Protein AF-A0A661V595-F1 (afdb_monomer_lite)

Sequence (35 aa):
HEQARVEPDTVVEVVQEGYRLGDRLLRPARVVVAT

Structure (mmCIF, N/CA/C/O backbone):
data_AF-A0A661V595-F1
#
_entry.id   AF-A0A661V595-F1
#
loop_
_atom_site.group_PDB
_atom_site.id
_atom_site.type_symbol
_atom_site.label_atom_id
_atom_site.label_alt_id
_atom_site.label_comp_id
_atom_site.label_asym_id
_atom_site.label_entity_id
_atom_site.label_seq_id
_atom_site.pdbx_PDB_ins_code
_atom_site.Cartn_x
_atom_site.Cartn_y
_atom_site.Cartn_z
_atom_site.occupancy
_atom_site.B_iso_or_equiv
_atom_site.auth_seq_id
_atom_site.auth_comp_id
_atom_site.auth_asym_id
_atom_site.auth_atom_id
_atom_site.pdbx_PDB_model_num
ATOM 1 N N . HIS A 1 1 ? 24.604 -6.552 -11.136 1.00 40.91 1 HIS A N 1
ATOM 2 C CA . HIS A 1 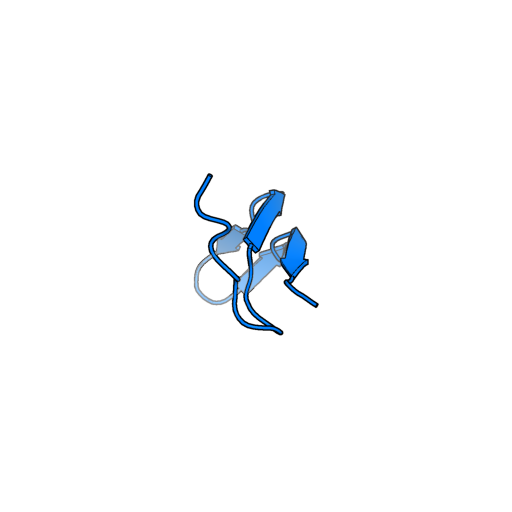1 ? 23.565 -5.734 -10.484 1.00 40.91 1 HIS A CA 1
ATOM 3 C C . HIS A 1 1 ? 22.223 -6.296 -10.903 1.00 40.91 1 HIS A C 1
ATOM 5 O O . HIS A 1 1 ? 21.868 -6.178 -12.067 1.00 40.91 1 HIS A O 1
ATOM 11 N N . GLU A 1 2 ? 21.557 -7.017 -10.008 1.00 52.50 2 GLU A N 1
ATOM 12 C CA . GLU A 1 2 ? 20.272 -7.656 -10.293 1.00 52.50 2 GLU A CA 1
ATOM 13 C C . GLU A 1 2 ? 19.176 -6.592 -10.220 1.00 52.50 2 GLU A C 1
ATOM 15 O O . GLU A 1 2 ? 18.872 -6.069 -9.150 1.00 52.50 2 GLU A O 1
ATOM 20 N N . GLN A 1 3 ? 18.646 -6.196 -11.3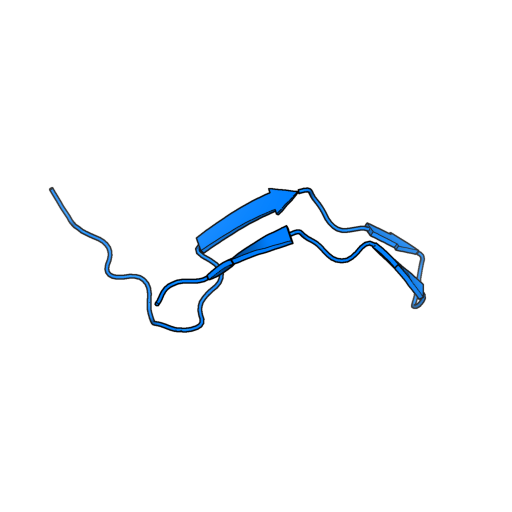75 1.00 56.66 3 GLN A N 1
ATOM 21 C CA . GLN A 1 3 ? 17.449 -5.368 -11.420 1.00 56.66 3 GLN A CA 1
ATOM 22 C C . GLN A 1 3 ? 16.268 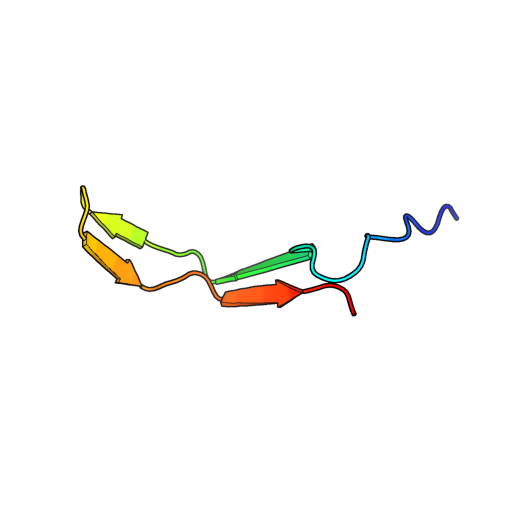-6.293 -11.142 1.00 56.66 3 GLN A C 1
ATOM 24 O O . GLN A 1 3 ? 15.792 -6.973 -12.050 1.00 56.66 3 GLN A O 1
ATOM 29 N N . ALA A 1 4 ? 15.823 -6.345 -9.887 1.00 64.12 4 ALA A N 1
ATOM 30 C CA . ALA A 1 4 ? 14.537 -6.937 -9.557 1.00 64.12 4 ALA A CA 1
ATOM 31 C C . ALA A 1 4 ? 13.464 -6.141 -10.314 1.00 64.12 4 ALA A C 1
ATOM 33 O O . ALA A 1 4 ? 13.125 -5.020 -9.936 1.00 64.12 4 ALA A O 1
ATOM 34 N N 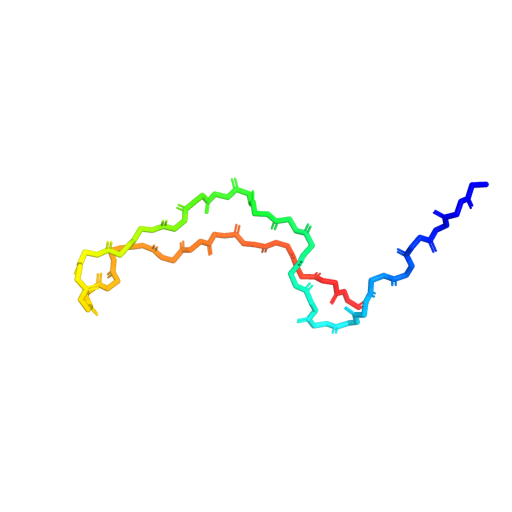. ARG A 1 5 ? 13.000 -6.676 -11.450 1.00 70.75 5 ARG A N 1
ATOM 35 C CA . ARG A 1 5 ? 11.817 -6.157 -12.135 1.00 70.75 5 ARG A CA 1
ATOM 36 C C . ARG A 1 5 ? 10.650 -6.379 -11.188 1.00 70.75 5 ARG A C 1
ATOM 38 O O . ARG A 1 5 ? 10.313 -7.517 -10.881 1.00 70.75 5 ARG A O 1
ATOM 45 N N . VAL A 1 6 ? 10.113 -5.285 -10.673 1.00 81.88 6 VAL A N 1
ATOM 46 C CA . VAL A 1 6 ? 8.870 -5.303 -9.912 1.00 81.88 6 VAL A CA 1
ATOM 47 C C . VAL A 1 6 ? 7.742 -5.408 -10.926 1.00 81.88 6 VAL A C 1
ATOM 49 O O . VAL A 1 6 ? 7.777 -4.726 -11.950 1.00 81.88 6 VAL A O 1
ATOM 52 N N . GLU A 1 7 ? 6.784 -6.289 -10.660 1.00 85.44 7 GLU A N 1
ATOM 53 C CA . GLU A 1 7 ? 5.633 -6.462 -11.540 1.00 85.44 7 GLU A CA 1
ATOM 54 C C . GLU A 1 7 ? 4.809 -5.162 -11.590 1.00 85.44 7 GLU A C 1
ATOM 56 O O . GLU A 1 7 ? 4.657 -4.499 -10.554 1.00 85.44 7 GLU A O 1
ATOM 61 N N . PRO A 1 8 ? 4.270 -4.785 -12.763 1.00 84.69 8 PRO A N 1
ATOM 62 C CA . PRO A 1 8 ? 3.412 -3.611 -12.892 1.00 84.69 8 PRO A CA 1
ATOM 63 C C . PRO A 1 8 ? 2.201 -3.709 -11.953 1.00 84.69 8 PRO A C 1
ATOM 65 O O . PRO A 1 8 ? 1.803 -4.799 -11.540 1.00 84.69 8 PRO A O 1
ATOM 68 N N . ASP A 1 9 ? 1.658 -2.556 -11.561 1.00 87.38 9 ASP A N 1
ATOM 69 C CA . ASP A 1 9 ? 0.558 -2.422 -10.590 1.00 87.38 9 ASP A CA 1
ATOM 70 C C . ASP A 1 9 ? 0.888 -2.885 -9.153 1.00 87.38 9 ASP A C 1
ATOM 72 O O . ASP A 1 9 ? 0.012 -2.946 -8.285 1.00 87.38 9 ASP A O 1
ATOM 76 N N . THR A 1 10 ? 2.162 -3.151 -8.846 1.00 91.06 10 THR A N 1
ATOM 77 C CA . THR A 1 10 ? 2.610 -3.521 -7.493 1.00 91.06 10 THR A CA 1
ATOM 78 C C . THR A 1 10 ? 3.107 -2.307 -6.704 1.00 91.06 10 THR A C 1
ATOM 80 O O . THR A 1 10 ? 3.793 -1.434 -7.238 1.00 91.06 10 THR A O 1
ATOM 83 N N . VAL A 1 11 ? 2.798 -2.251 -5.402 1.00 91.06 11 VAL A N 1
ATOM 84 C CA . VAL A 1 11 ? 3.325 -1.220 -4.490 1.00 91.06 11 VAL A CA 1
ATOM 85 C C . VAL A 1 11 ? 4.814 -1.453 -4.241 1.00 91.06 11 VAL A C 1
ATOM 87 O O . VAL A 1 11 ? 5.202 -2.505 -3.742 1.00 91.06 11 VAL A O 1
ATOM 90 N N . VAL A 1 12 ? 5.633 -0.449 -4.551 1.00 92.56 12 VAL A N 1
ATOM 91 C CA . VAL A 1 12 ? 7.100 -0.525 -4.452 1.00 92.56 12 VAL A CA 1
ATOM 92 C C . VAL A 1 12 ? 7.618 0.152 -3.190 1.00 92.56 12 VAL A C 1
ATOM 94 O O . VAL A 1 12 ? 8.558 -0.325 -2.562 1.00 92.56 12 VAL A O 1
ATOM 97 N N . GLU A 1 13 ? 6.989 1.262 -2.804 1.00 92.31 13 GLU A N 1
ATOM 98 C CA . GLU A 1 13 ? 7.402 2.060 -1.653 1.00 92.31 13 GLU A CA 1
ATOM 99 C C . GLU A 1 13 ? 6.204 2.773 -1.020 1.00 92.31 13 GLU A C 1
ATOM 101 O O . GLU A 1 13 ? 5.299 3.248 -1.715 1.00 92.31 13 GLU A O 1
ATOM 106 N N . VAL A 1 14 ? 6.216 2.883 0.311 1.00 93.94 14 VAL A N 1
ATOM 107 C CA . VAL A 1 14 ? 5.262 3.688 1.079 1.00 93.94 14 VAL A CA 1
ATOM 108 C C . VAL A 1 14 ? 5.934 4.999 1.468 1.00 93.94 14 VAL A C 1
ATOM 110 O O . VAL A 1 14 ? 6.802 5.039 2.331 1.00 93.94 14 VAL A O 1
ATOM 113 N N . VAL A 1 15 ? 5.498 6.094 0.850 1.00 95.06 15 VAL A N 1
ATOM 114 C CA . VAL A 1 15 ? 6.023 7.440 1.135 1.00 95.06 15 VAL A CA 1
ATOM 115 C C . VAL A 1 15 ? 5.433 7.987 2.433 1.00 95.06 15 VAL A C 1
ATOM 117 O O . VAL A 1 15 ? 6.037 8.812 3.115 1.00 95.06 15 VAL A O 1
ATOM 120 N N . GLN A 1 16 ? 4.205 7.575 2.764 1.00 95.56 16 GLN A N 1
ATOM 121 C CA . GLN A 1 16 ? 3.514 8.075 3.944 1.00 95.56 16 GLN A CA 1
ATOM 122 C C . GLN A 1 16 ? 2.532 7.046 4.508 1.00 95.56 16 GLN A C 1
ATOM 124 O O . GLN A 1 16 ? 1.526 6.740 3.861 1.00 95.56 16 GLN A O 1
ATOM 129 N N . GLU A 1 17 ? 2.771 6.619 5.748 1.00 94.81 17 GLU A N 1
ATOM 130 C CA . GLU A 1 17 ? 2.012 5.587 6.470 1.00 94.81 17 GLU A CA 1
ATOM 131 C C . GLU A 1 17 ? 0.511 5.861 6.540 1.00 94.81 17 GLU A C 1
ATOM 133 O O . GLU A 1 17 ? 0.087 6.964 6.877 1.00 94.81 17 GLU A O 1
ATOM 138 N N . GLY A 1 18 ? -0.310 4.864 6.223 1.00 95.12 18 GLY A N 1
ATOM 139 C CA . GLY A 1 18 ? -1.761 4.939 6.392 1.00 95.12 18 GLY A CA 1
ATOM 140 C C . GLY A 1 18 ? -2.185 4.579 7.816 1.00 95.12 18 GLY A C 1
ATOM 141 O O . GLY A 1 18 ? -1.490 3.844 8.508 1.00 95.12 18 GLY A O 1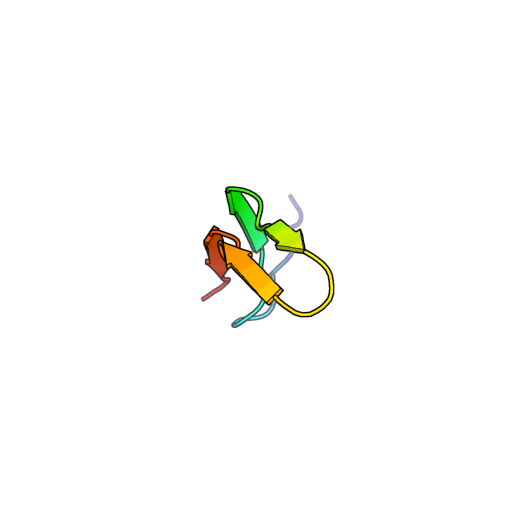
ATOM 142 N N . TYR A 1 19 ? -3.362 5.041 8.242 1.00 96.81 19 TYR A N 1
ATOM 143 C CA . TYR A 1 19 ? -3.922 4.691 9.551 1.00 96.81 19 TYR A CA 1
ATOM 144 C C . TYR A 1 19 ? -5.387 4.262 9.429 1.00 96.81 19 TYR A C 1
ATOM 146 O O . TYR A 1 19 ? -6.201 4.951 8.802 1.00 96.81 19 TYR A O 1
ATOM 154 N N . ARG A 1 20 ? -5.739 3.144 10.081 1.00 96.94 20 ARG A N 1
ATOM 155 C CA . ARG A 1 20 ? -7.127 2.702 10.298 1.00 96.94 20 ARG A CA 1
ATOM 156 C C . ARG A 1 20 ? -7.405 2.551 11.792 1.00 96.94 20 ARG A C 1
ATOM 158 O O . ARG A 1 20 ? -6.527 2.125 12.536 1.00 96.94 20 ARG A O 1
ATOM 165 N N . LEU A 1 21 ? -8.622 2.877 12.212 1.00 96.25 21 LEU A N 1
ATOM 166 C CA . LEU A 1 21 ? -9.113 2.668 13.571 1.00 96.25 21 LEU A CA 1
ATOM 167 C C . LEU A 1 21 ? -10.319 1.735 13.521 1.00 96.25 21 LEU A C 1
ATOM 169 O O . LEU A 1 21 ? -11.393 2.138 13.070 1.00 96.25 21 LEU A O 1
ATOM 173 N N . GLY A 1 22 ? -10.136 0.487 13.960 1.00 93.94 22 GLY A N 1
ATOM 174 C CA . GLY A 1 22 ? -11.126 -0.560 13.703 1.00 93.94 22 GLY A CA 1
ATOM 175 C C . GLY A 1 22 ? -11.426 -0.603 12.207 1.00 93.94 22 GLY A C 1
ATOM 176 O O . GLY A 1 22 ? -10.497 -0.580 11.405 1.00 93.94 22 GLY A O 1
ATOM 177 N N . ASP A 1 23 ? -12.698 -0.554 11.827 1.00 92.69 23 ASP A N 1
ATOM 178 C CA . ASP A 1 23 ? -13.127 -0.576 10.422 1.00 92.69 23 ASP A CA 1
ATOM 179 C C . ASP A 1 23 ? -13.124 0.787 9.724 1.00 92.69 23 ASP A C 1
ATOM 181 O O . ASP A 1 23 ? -13.391 0.876 8.526 1.00 92.69 23 ASP A O 1
ATOM 185 N N . ARG A 1 24 ? -12.781 1.862 10.440 1.00 95.25 24 ARG A N 1
ATOM 186 C CA . ARG A 1 24 ? -12.740 3.211 9.877 1.00 95.25 24 ARG A CA 1
ATOM 187 C C . ARG A 1 24 ? -11.349 3.540 9.343 1.00 95.25 24 ARG A C 1
ATOM 189 O O . ARG A 1 24 ? -10.378 3.595 10.096 1.00 95.25 24 ARG A O 1
ATOM 196 N N . LEU A 1 25 ? -11.263 3.856 8.053 1.00 95.25 25 LEU A N 1
ATOM 197 C CA . LEU A 1 25 ? -10.055 4.427 7.460 1.00 95.25 25 LEU A CA 1
ATOM 198 C C . LEU A 1 25 ? -9.927 5.898 7.878 1.00 95.25 25 LEU A C 1
ATOM 200 O O . LEU A 1 25 ? -10.798 6.709 7.568 1.00 95.25 25 LEU A O 1
ATOM 204 N N . LEU A 1 26 ? -8.855 6.239 8.596 1.00 94.31 26 LEU A N 1
ATOM 205 C CA . LEU A 1 26 ? -8.575 7.622 8.997 1.00 94.31 26 LEU A CA 1
ATOM 206 C C . LEU A 1 26 ? -7.816 8.356 7.898 1.00 94.31 26 LEU A C 1
ATOM 208 O O . LEU A 1 26 ? -8.129 9.497 7.572 1.00 94.31 26 LEU A O 1
ATOM 212 N N . ARG A 1 27 ? -6.825 7.681 7.313 1.00 95.75 27 ARG A N 1
ATOM 213 C CA . ARG A 1 27 ? -6.066 8.191 6.178 1.00 95.75 27 ARG A CA 1
ATOM 214 C C . ARG A 1 27 ? -5.461 7.029 5.381 1.00 95.75 27 ARG A C 1
ATOM 216 O O . ARG A 1 27 ? -4.818 6.174 5.990 1.00 95.75 27 ARG A O 1
ATOM 2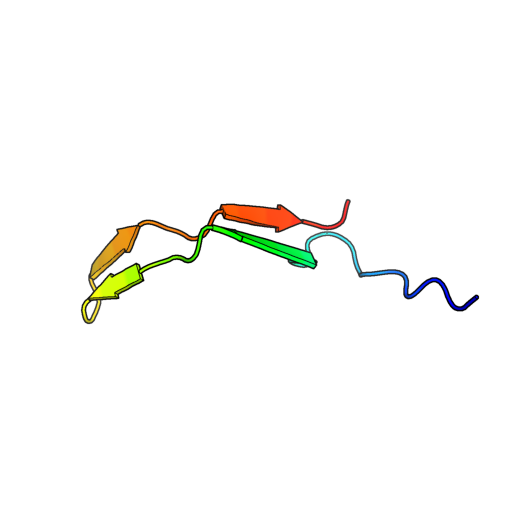23 N N . PRO A 1 28 ? -5.588 7.010 4.044 1.00 96.00 28 PRO A N 1
ATOM 224 C CA . PRO A 1 28 ? -4.890 6.035 3.213 1.00 96.00 28 PRO A CA 1
ATOM 225 C C . PRO A 1 28 ? -3.381 6.304 3.156 1.00 96.00 28 PRO A C 1
ATOM 227 O O . PRO A 1 28 ? -2.930 7.455 3.207 1.00 96.00 28 PRO A O 1
ATOM 230 N N . ALA A 1 29 ? -2.600 5.236 3.003 1.00 97.06 29 ALA A N 1
ATOM 231 C CA . ALA A 1 29 ? -1.175 5.348 2.726 1.00 97.06 29 ALA A CA 1
ATOM 232 C C . ALA A 1 29 ? -0.946 6.012 1.358 1.00 97.06 29 ALA A C 1
ATOM 234 O O . ALA A 1 29 ? -1.739 5.838 0.433 1.00 97.06 29 ALA A O 1
ATOM 235 N N . ARG A 1 30 ? 0.137 6.783 1.230 1.00 96.25 30 ARG A N 1
ATOM 236 C CA . ARG A 1 30 ? 0.609 7.259 -0.077 1.00 96.25 30 ARG A CA 1
ATOM 237 C C . ARG A 1 30 ? 1.711 6.325 -0.533 1.00 96.25 30 ARG A C 1
ATOM 239 O O . ARG A 1 30 ? 2.682 6.140 0.198 1.00 96.25 30 ARG A O 1
ATOM 246 N N . VAL A 1 31 ? 1.538 5.756 -1.717 1.00 96.19 31 VAL A N 1
ATOM 247 C CA . VAL A 1 31 ? 2.406 4.704 -2.244 1.00 96.19 31 VAL A CA 1
ATOM 248 C C . VAL A 1 31 ? 2.900 5.053 -3.639 1.00 96.19 31 VAL A C 1
ATOM 250 O O . VAL A 1 31 ? 2.217 5.761 -4.382 1.00 96.19 31 VAL A O 1
ATOM 253 N N . VAL A 1 32 ? 4.083 4.552 -3.978 1.00 93.69 32 VAL A N 1
ATOM 254 C CA . VAL A 1 32 ? 4.601 4.514 -5.347 1.00 93.69 32 VAL A CA 1
ATOM 255 C C . VAL A 1 32 ? 4.282 3.139 -5.920 1.00 93.69 32 VAL A C 1
ATOM 257 O O . VAL A 1 32 ? 4.542 2.123 -5.274 1.00 93.69 32 VAL A O 1
ATOM 260 N N . VAL A 1 33 ? 3.695 3.117 -7.115 1.00 94.00 33 VAL A N 1
ATOM 261 C CA . VAL A 1 33 ? 3.310 1.892 -7.825 1.00 94.00 33 VAL A CA 1
ATOM 262 C C . VAL A 1 33 ? 4.257 1.691 -9.003 1.00 94.00 33 VAL A C 1
ATOM 264 O O . VAL A 1 33 ? 4.649 2.664 -9.650 1.00 94.00 33 VAL A O 1
ATOM 267 N N . ALA A 1 34 ? 4.641 0.443 -9.253 1.00 90.06 34 ALA A N 1
ATOM 268 C CA . ALA A 1 34 ? 5.417 0.073 -10.425 1.00 90.06 34 ALA A CA 1
ATOM 269 C C . ALA A 1 34 ? 4.563 0.239 -11.691 1.00 90.06 34 ALA A C 1
ATOM 271 O O . ALA A 1 34 ? 3.419 -0.214 -11.741 1.00 90.06 34 ALA A O 1
ATOM 272 N N . THR A 1 35 ? 5.131 0.912 -12.689 1.00 80.44 35 THR A N 1
ATOM 273 C CA . THR A 1 35 ? 4.543 1.111 -14.023 1.00 80.44 35 THR A CA 1
ATOM 274 C C . THR A 1 35 ? 4.896 -0.014 -14.973 1.00 80.44 35 THR A C 1
ATOM 276 O O . THR A 1 35 ? 6.079 -0.427 -14.932 1.00 80.44 35 THR A O 1
#

Foldseek 3Di:
DDDPQDDFQDFDDFPADWDDDVPRTPGDTDTDTHD

Secondary structure (DSSP, 8-state):
-----PPTT-EEEEEE--EEETTEEEEPPEEEE--

Radius of gyration: 13.26 Å; chains: 1; bounding box: 37×16×28 Å

pLDDT: mean 87.62, std 13.71, range [40.91, 97.06]